Protein AF-A0A3C1XBJ7-F1 (afdb_monomer_lite)

Sequence (71 aa):
MLTATGYEGGNPAAALDLMESIRRDRQPKCSMYEARGAVELVLAAFESHVQGGPVALPLQVRDNPLSRLSR

Radius of gyration: 16.82 Å; chains: 1; bounding box: 38×27×40 Å

Foldseek 3Di:
DQDFDDPVRRVVSQVVQVVVCVVVVHARPCHVVNVVVVVQVVQQVLQCVLVVHHADPPHPDDDRSVVPDDD

Structure (mmCIF, N/CA/C/O backbone):
data_AF-A0A3C1XBJ7-F1
#
_entry.id   AF-A0A3C1XBJ7-F1
#
loop_
_atom_site.group_PDB
_atom_site.id
_atom_site.type_symbol
_atom_site.label_atom_id
_atom_site.label_alt_id
_atom_site.label_comp_id
_atom_site.label_asym_id
_atom_site.label_entity_id
_atom_site.label_seq_id
_atom_site.pdbx_PDB_ins_code
_atom_site.Cartn_x
_atom_site.Cartn_y
_atom_site.Cartn_z
_atom_site.occupancy
_atom_site.B_iso_or_equiv
_atom_site.auth_seq_id
_atom_site.auth_comp_id
_atom_site.auth_asym_id
_atom_site.auth_atom_id
_atom_site.pdbx_PDB_model_num
ATOM 1 N N . MET A 1 1 ? 15.609 -4.173 -5.481 1.00 59.19 1 MET A N 1
ATOM 2 C CA . MET A 1 1 ? 15.130 -2.865 -4.988 1.00 59.19 1 MET A CA 1
ATOM 3 C C . MET A 1 1 ? 15.239 -1.831 -6.106 1.00 59.19 1 MET A C 1
ATOM 5 O O . MET A 1 1 ? 16.198 -1.902 -6.869 1.00 59.19 1 MET A O 1
ATOM 9 N N . LEU A 1 2 ? 14.247 -0.949 -6.272 1.00 73.69 2 LEU A N 1
ATOM 10 C CA . LEU A 1 2 ? 14.359 0.239 -7.131 1.00 73.69 2 LEU A CA 1
ATOM 11 C C . LEU A 1 2 ? 15.154 1.288 -6.342 1.00 73.69 2 LEU A C 1
ATOM 13 O O . LEU A 1 2 ? 14.748 1.637 -5.240 1.00 73.69 2 LEU A O 1
ATOM 17 N N . THR A 1 3 ? 16.318 1.706 -6.840 1.00 70.81 3 THR A N 1
ATOM 18 C CA . THR A 1 3 ? 17.284 2.524 -6.074 1.00 70.81 3 THR A CA 1
ATOM 19 C C . THR A 1 3 ? 17.337 3.990 -6.504 1.00 70.81 3 THR A C 1
ATOM 21 O O . THR A 1 3 ? 18.099 4.759 -5.927 1.00 70.81 3 THR A O 1
ATOM 24 N N . ALA A 1 4 ? 16.550 4.393 -7.504 1.00 75.62 4 ALA A N 1
ATOM 25 C CA . ALA A 1 4 ? 16.442 5.790 -7.911 1.00 75.62 4 ALA A CA 1
ATOM 26 C C . ALA A 1 4 ? 15.542 6.555 -6.926 1.00 75.62 4 ALA A C 1
ATOM 28 O O . ALA A 1 4 ? 14.430 6.115 -6.632 1.00 75.62 4 ALA A O 1
ATOM 29 N N . THR A 1 5 ? 16.031 7.677 -6.402 1.00 70.12 5 THR A N 1
ATOM 30 C CA . THR A 1 5 ? 15.332 8.506 -5.410 1.00 70.12 5 THR A CA 1
ATOM 31 C C . THR A 1 5 ?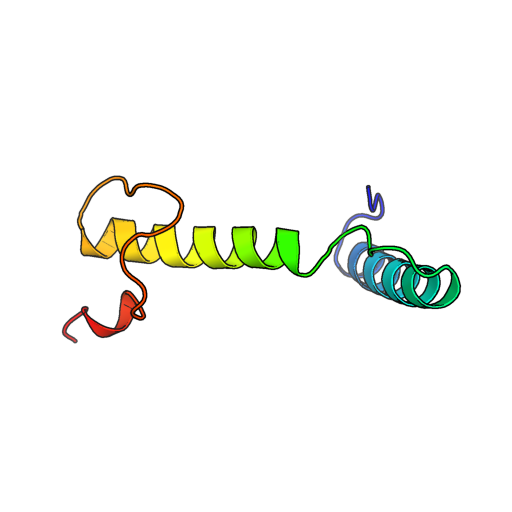 14.586 9.669 -6.074 1.00 70.12 5 THR A C 1
ATOM 33 O O . THR A 1 5 ? 14.916 10.089 -7.182 1.00 70.12 5 THR A O 1
ATOM 36 N N . GLY A 1 6 ? 13.555 10.188 -5.395 1.00 68.00 6 GLY A N 1
ATOM 37 C CA . GLY A 1 6 ? 12.717 11.286 -5.893 1.00 68.00 6 GLY A CA 1
ATOM 38 C C . GLY A 1 6 ? 11.696 10.864 -6.960 1.00 68.00 6 GLY A C 1
ATOM 39 O O . GLY A 1 6 ? 11.764 9.769 -7.511 1.00 68.00 6 GLY A O 1
ATOM 40 N N . TYR A 1 7 ? 10.729 11.740 -7.251 1.00 63.09 7 TYR A N 1
ATOM 41 C CA . TYR A 1 7 ? 9.674 11.481 -8.243 1.00 63.09 7 TYR A CA 1
ATOM 42 C C . TYR A 1 7 ? 10.249 11.287 -9.656 1.00 63.09 7 TYR A C 1
ATOM 44 O O . TYR A 1 7 ? 9.858 10.361 -10.365 1.00 63.09 7 TYR A O 1
ATOM 52 N N . GLU A 1 8 ? 11.219 12.127 -10.032 1.00 73.19 8 GLU A N 1
ATOM 53 C CA . GLU A 1 8 ? 11.853 12.116 -11.357 1.00 73.19 8 GLU A CA 1
ATOM 54 C C . GLU A 1 8 ? 12.682 10.851 -11.621 1.00 73.19 8 GLU A C 1
ATOM 56 O O . GLU A 1 8 ? 12.816 10.440 -12.768 1.00 73.19 8 GLU A O 1
ATOM 61 N N . GLY A 1 9 ? 13.207 10.203 -10.576 1.00 81.00 9 GLY A N 1
ATOM 62 C CA . GLY A 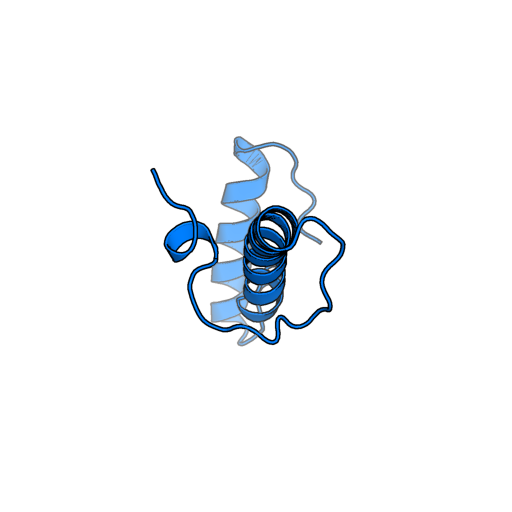1 9 ? 13.968 8.958 -10.702 1.00 81.00 9 GLY A CA 1
ATOM 63 C C . GLY A 1 9 ? 13.131 7.705 -10.441 1.00 81.00 9 GLY A C 1
ATOM 64 O O . GLY A 1 9 ? 13.177 6.742 -11.208 1.00 81.00 9 GLY A O 1
ATOM 65 N N . GLY A 1 10 ? 12.353 7.708 -9.357 1.00 85.25 10 GLY A N 1
ATOM 66 C CA . GLY A 1 10 ? 11.630 6.538 -8.861 1.00 85.25 10 GLY A CA 1
ATOM 67 C C . GLY A 1 10 ? 10.496 6.084 -9.777 1.00 85.25 10 GLY A C 1
ATOM 68 O O . GLY A 1 10 ? 10.383 4.889 -1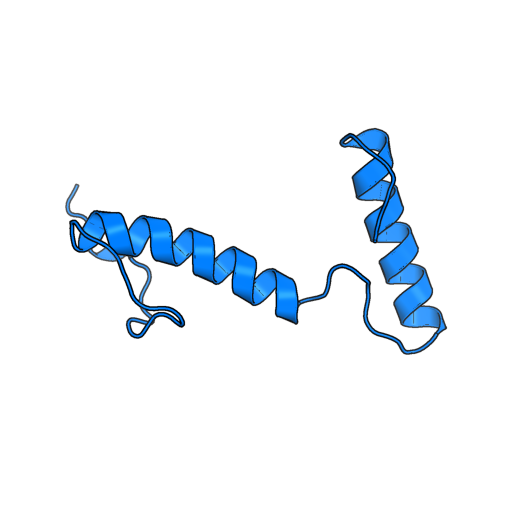0.061 1.00 85.25 10 GLY A O 1
ATOM 69 N N . ASN A 1 11 ? 9.692 7.020 -10.295 1.00 88.50 11 ASN A N 1
ATOM 70 C CA . ASN A 1 11 ? 8.560 6.668 -11.154 1.00 88.50 11 ASN A CA 1
ATOM 71 C C . ASN A 1 11 ? 9.012 6.084 -12.499 1.00 88.50 11 ASN A C 1
ATOM 73 O O . ASN A 1 11 ? 8.539 4.996 -12.848 1.00 88.50 11 ASN A O 1
ATOM 77 N N . PRO A 1 12 ? 9.959 6.705 -13.236 1.00 91.56 12 PRO A N 1
ATOM 78 C CA . PRO A 1 12 ? 10.508 6.077 -14.434 1.00 91.56 12 PRO A CA 1
ATOM 79 C C . PRO A 1 12 ? 11.157 4.721 -14.148 1.00 91.56 12 PRO A C 1
ATOM 81 O O . PRO A 1 12 ? 10.971 3.788 -14.924 1.00 91.56 12 PRO A O 1
ATOM 84 N N . ALA A 1 13 ? 11.860 4.563 -13.020 1.00 91.31 13 ALA A N 1
ATOM 85 C CA . ALA A 1 13 ? 12.471 3.286 -12.658 1.00 91.31 13 ALA A CA 1
ATOM 86 C C . ALA A 1 13 ? 11.428 2.174 -12.432 1.00 91.31 13 ALA A C 1
ATOM 88 O O . ALA A 1 13 ? 11.635 1.043 -12.877 1.00 91.31 13 ALA A O 1
ATOM 89 N N . ALA A 1 14 ? 10.299 2.485 -11.787 1.00 91.25 14 ALA A N 1
ATOM 90 C CA . ALA A 1 14 ? 9.191 1.545 -11.616 1.00 91.25 14 ALA A CA 1
ATOM 91 C C . ALA A 1 14 ? 8.551 1.161 -12.961 1.00 91.25 14 ALA A C 1
ATOM 93 O O . ALA A 1 14 ? 8.322 -0.021 -13.219 1.00 91.25 14 ALA A O 1
ATOM 94 N N . ALA A 1 15 ? 8.326 2.139 -13.846 1.00 93.31 15 ALA A N 1
ATOM 95 C CA . ALA A 1 15 ? 7.778 1.895 -15.180 1.00 93.31 15 ALA A CA 1
ATOM 96 C C . ALA A 1 15 ? 8.714 1.028 -16.045 1.00 93.31 15 ALA A C 1
ATOM 98 O O . ALA A 1 15 ? 8.270 0.079 -16.693 1.00 93.31 15 ALA A O 1
ATOM 99 N N . LEU A 1 16 ? 10.021 1.311 -16.019 1.00 94.44 16 LEU A N 1
ATOM 100 C CA . LEU A 1 16 ? 11.039 0.514 -16.707 1.00 94.44 16 LEU A CA 1
ATOM 101 C C . LEU A 1 16 ? 11.084 -0.924 -16.183 1.00 94.44 16 LEU A C 1
ATOM 103 O O . LEU A 1 16 ? 11.144 -1.864 -16.978 1.00 94.44 16 LEU A O 1
ATOM 107 N N . ASP A 1 17 ? 11.016 -1.112 -14.862 1.00 95.50 17 ASP A N 1
ATOM 108 C CA . ASP A 1 17 ? 10.985 -2.448 -14.270 1.00 95.50 17 ASP A CA 1
ATOM 109 C C . ASP A 1 17 ? 9.727 -3.224 -14.666 1.00 95.50 17 ASP A C 1
ATOM 111 O O . ASP A 1 17 ? 9.839 -4.405 -14.992 1.00 95.50 17 ASP A O 1
ATOM 115 N N . LEU A 1 18 ? 8.559 -2.578 -14.719 1.00 96.06 18 LEU A N 1
ATOM 116 C CA . LEU A 1 18 ? 7.323 -3.203 -15.190 1.00 96.06 18 LEU A CA 1
ATOM 117 C C . LEU A 1 18 ? 7.455 -3.690 -16.640 1.00 96.06 18 LEU A C 1
ATOM 119 O O . LEU A 1 18 ? 7.172 -4.853 -16.926 1.00 96.06 18 LEU A O 1
ATOM 123 N N . MET A 1 19 ? 7.951 -2.842 -17.546 1.00 97.50 19 MET A N 1
ATOM 124 C CA . MET A 1 19 ? 8.166 -3.226 -18.947 1.00 97.50 19 MET A CA 1
ATOM 125 C C . MET A 1 19 ? 9.167 -4.381 -19.090 1.00 97.50 19 MET A C 1
ATOM 127 O O . MET A 1 19 ? 8.979 -5.268 -19.921 1.00 97.50 19 MET A O 1
ATOM 131 N N . GLU A 1 20 ? 10.238 -4.388 -18.293 1.00 97.88 20 GLU A N 1
ATOM 132 C CA . GLU A 1 20 ? 11.201 -5.497 -18.262 1.00 97.88 20 GLU A CA 1
ATOM 133 C C . GLU A 1 20 ? 10.581 -6.785 -17.711 1.00 97.88 20 GLU A C 1
ATOM 135 O O . GLU A 1 20 ? 10.911 -7.877 -18.166 1.00 97.88 20 GLU A O 1
ATOM 140 N N . SER A 1 21 ? 9.689 -6.662 -16.731 1.00 97.81 21 SER A N 1
ATOM 141 C CA . SER A 1 21 ? 9.015 -7.793 -16.091 1.00 97.81 21 SER A CA 1
ATOM 142 C C . SER A 1 21 ? 8.102 -8.523 -17.062 1.00 97.81 21 SER A C 1
ATOM 144 O O . SER A 1 21 ? 8.166 -9.744 -17.146 1.00 97.81 21 SER A O 1
ATOM 146 N N . ILE A 1 22 ? 7.353 -7.763 -17.868 1.00 97.50 22 ILE A N 1
ATOM 147 C CA . ILE A 1 22 ? 6.531 -8.293 -18.962 1.00 97.50 22 ILE A CA 1
ATOM 148 C C . ILE A 1 22 ? 7.410 -9.037 -19.974 1.00 97.50 22 ILE A C 1
ATOM 150 O O . ILE A 1 22 ? 7.111 -10.167 -20.341 1.00 97.50 22 ILE A O 1
ATOM 154 N N . ARG A 1 23 ? 8.530 -8.432 -20.395 1.00 98.44 23 ARG A N 1
ATOM 155 C CA . ARG A 1 23 ? 9.439 -9.038 -21.385 1.00 98.44 23 ARG A CA 1
ATOM 156 C C . ARG A 1 23 ? 10.105 -10.329 -20.904 1.00 98.44 23 ARG A C 1
ATOM 158 O O . ARG A 1 23 ? 10.480 -11.147 -21.736 1.00 98.44 23 ARG A O 1
ATOM 165 N N . ARG A 1 24 ? 10.286 -10.500 -19.592 1.00 98.06 24 ARG A N 1
ATOM 166 C CA . ARG A 1 24 ? 10.968 -11.661 -18.991 1.00 98.06 24 ARG A CA 1
ATOM 167 C C . ARG A 1 24 ? 10.040 -12.643 -18.283 1.00 98.06 24 ARG A C 1
ATOM 169 O O . ARG A 1 24 ? 10.555 -13.537 -17.622 1.00 98.06 24 ARG A O 1
ATOM 176 N N . ASP A 1 25 ? 8.728 -12.447 -18.374 1.00 97.56 25 ASP A N 1
ATOM 177 C CA . ASP A 1 25 ? 7.728 -13.250 -17.663 1.00 97.56 25 ASP A CA 1
ATOM 178 C C . ASP A 1 25 ? 8.059 -13.433 -16.167 1.00 97.56 25 ASP A C 1
ATOM 180 O O . ASP A 1 25 ? 8.148 -14.533 -15.623 1.00 97.56 25 ASP A O 1
ATOM 184 N N . ARG A 1 26 ? 8.326 -12.312 -15.491 1.00 96.69 26 ARG A N 1
ATOM 185 C CA . ARG A 1 26 ? 8.596 -12.270 -14.046 1.00 96.69 26 ARG A CA 1
ATOM 186 C C . ARG A 1 26 ? 7.686 -11.262 -13.363 1.00 96.69 26 ARG A C 1
ATOM 188 O O . ARG A 1 26 ? 7.141 -10.370 -14.007 1.00 96.69 26 ARG A O 1
ATOM 195 N N . GLN A 1 27 ? 7.606 -11.325 -12.037 1.00 96.69 27 GLN A N 1
ATOM 196 C CA . GLN A 1 27 ? 6.959 -10.257 -11.276 1.00 96.69 27 GLN A CA 1
ATOM 197 C C . GLN A 1 27 ? 7.779 -8.953 -11.315 1.00 96.69 27 GLN A C 1
ATOM 199 O O . GLN A 1 27 ? 9.021 -9.002 -11.271 1.00 96.69 27 GLN A O 1
ATOM 204 N N . PRO A 1 28 ? 7.111 -7.784 -11.357 1.00 95.94 28 PRO A N 1
ATOM 205 C CA . PRO A 1 28 ? 7.759 -6.513 -11.086 1.00 95.94 28 PRO A CA 1
ATOM 206 C C . PRO A 1 28 ? 8.193 -6.433 -9.625 1.00 95.94 28 PRO A C 1
ATOM 208 O O . PRO A 1 28 ? 7.606 -7.050 -8.740 1.00 95.94 28 PRO A O 1
ATOM 211 N N . LYS A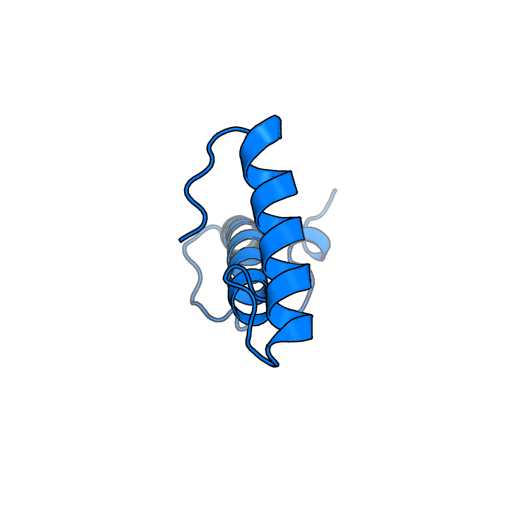 1 29 ? 9.230 -5.634 -9.374 1.00 92.94 29 LYS A N 1
ATOM 212 C CA . LYS A 1 29 ? 9.789 -5.377 -8.037 1.00 92.94 29 LYS A CA 1
ATOM 213 C C . LYS A 1 29 ? 8.817 -4.649 -7.106 1.00 92.94 29 LYS A C 1
ATOM 215 O O . LYS A 1 29 ? 9.075 -4.598 -5.914 1.00 92.94 29 LYS A O 1
ATOM 220 N N . CYS A 1 30 ? 7.792 -4.017 -7.670 1.00 90.31 30 CYS A N 1
ATOM 221 C CA . CYS A 1 30 ? 6.655 -3.452 -6.957 1.00 90.31 30 CYS A CA 1
ATOM 222 C C . CYS A 1 30 ? 5.403 -4.100 -7.550 1.00 90.31 30 CYS A C 1
ATOM 224 O O . CYS A 1 30 ? 4.892 -3.668 -8.585 1.00 90.31 30 CYS A O 1
ATOM 226 N N . SER A 1 31 ? 4.991 -5.219 -6.965 1.00 93.81 31 SER A N 1
ATOM 227 C C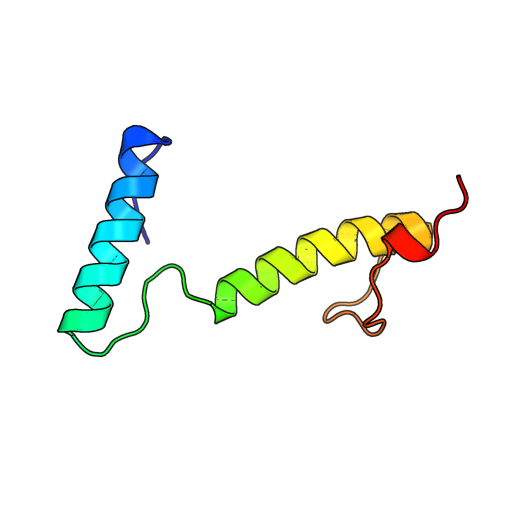A . SER A 1 31 ? 3.917 -6.059 -7.490 1.00 93.81 31 SER A CA 1
ATOM 228 C C . SER A 1 31 ? 2.557 -5.714 -6.889 1.00 93.81 31 SER A C 1
ATOM 230 O O . SER A 1 31 ? 2.447 -5.101 -5.826 1.00 93.81 31 SER A O 1
ATOM 232 N N . MET A 1 32 ? 1.485 -6.178 -7.538 1.00 93.19 32 MET A N 1
ATOM 233 C CA . MET A 1 32 ? 0.121 -6.015 -7.021 1.00 93.19 32 MET A CA 1
ATOM 234 C C . MET A 1 32 ? -0.086 -6.688 -5.653 1.00 93.19 32 MET A C 1
ATOM 236 O O . MET A 1 32 ? -0.936 -6.265 -4.873 1.00 93.19 32 MET A O 1
ATOM 240 N N . TYR A 1 33 ? 0.694 -7.729 -5.345 1.00 93.25 33 TYR A N 1
ATOM 241 C CA . TYR A 1 33 ? 0.611 -8.447 -4.074 1.00 93.25 33 TYR A CA 1
ATOM 242 C C . TYR A 1 33 ? 1.151 -7.609 -2.914 1.00 93.25 33 TYR A C 1
ATOM 244 O O . TYR A 1 33 ? 0.547 -7.593 -1.844 1.00 93.25 33 TYR A O 1
ATOM 252 N N . GLU A 1 34 ? 2.242 -6.877 -3.141 1.00 91.75 34 GLU A N 1
ATOM 253 C CA . GLU A 1 34 ? 2.782 -5.911 -2.178 1.00 91.75 34 GLU A CA 1
ATOM 254 C C . GLU A 1 34 ? 1.878 -4.677 -2.090 1.00 91.75 34 GLU A C 1
ATOM 256 O O . GLU A 1 34 ? 1.569 -4.216 -0.991 1.00 91.75 34 GLU A O 1
ATOM 261 N N . ALA A 1 35 ? 1.367 -4.195 -3.231 1.00 92.81 35 ALA A N 1
ATOM 262 C CA . ALA A 1 35 ? 0.424 -3.079 -3.270 1.00 92.81 35 ALA A CA 1
ATOM 263 C C . ALA A 1 35 ? -0.856 -3.369 -2.470 1.00 92.81 35 ALA A C 1
ATOM 265 O O . ALA A 1 35 ? -1.369 -2.481 -1.792 1.00 92.81 35 ALA A O 1
ATOM 266 N N . ARG A 1 36 ? -1.339 -4.620 -2.472 1.00 92.62 36 ARG A N 1
ATOM 267 C CA . ARG A 1 36 ? -2.457 -5.045 -1.618 1.00 92.62 36 ARG A CA 1
ATOM 268 C C . ARG A 1 36 ? -2.164 -4.811 -0.134 1.00 92.62 36 ARG A C 1
ATOM 270 O O . ARG A 1 36 ? -3.030 -4.295 0.560 1.00 92.62 36 ARG A O 1
ATOM 277 N N . GLY A 1 37 ? -0.960 -5.143 0.336 1.00 93.31 37 GLY A N 1
ATOM 278 C CA . GLY A 1 37 ? -0.555 -4.892 1.725 1.00 93.31 37 GLY A CA 1
ATOM 279 C C . GLY A 1 37 ? -0.473 -3.398 2.055 1.00 93.31 37 GLY A C 1
ATOM 280 O O . GLY A 1 37 ? -0.888 -2.979 3.131 1.00 93.31 37 GLY A O 1
ATOM 281 N N . ALA A 1 38 ? -0.010 -2.573 1.110 1.00 94.12 38 ALA A N 1
ATOM 282 C CA . ALA A 1 38 ? 0.005 -1.120 1.278 1.00 94.12 38 ALA A CA 1
ATOM 283 C C . ALA A 1 38 ? -1.415 -0.534 1.396 1.00 94.12 38 ALA A C 1
ATOM 285 O O . ALA A 1 38 ? -1.673 0.283 2.278 1.00 94.12 38 ALA A O 1
ATOM 286 N N . VAL A 1 39 ? -2.351 -0.980 0.549 1.00 93.75 39 VAL A N 1
ATOM 287 C CA . VAL A 1 39 ? -3.768 -0.583 0.635 1.00 93.75 39 VAL A CA 1
ATOM 288 C C . VAL A 1 39 ? -4.387 -1.047 1.953 1.00 93.75 39 VAL A C 1
ATOM 290 O O . VAL A 1 39 ? -5.105 -0.283 2.595 1.00 93.75 39 VAL A O 1
ATOM 293 N N . GLU A 1 40 ? -4.083 -2.268 2.389 1.00 94.56 40 GLU A N 1
ATOM 294 C CA . GLU A 1 40 ? -4.560 -2.802 3.664 1.00 94.56 40 GLU A CA 1
ATOM 295 C C . GLU A 1 40 ? -4.054 -1.988 4.860 1.00 94.56 40 GLU A C 1
ATOM 297 O O . GLU A 1 40 ? -4.831 -1.702 5.766 1.00 94.56 40 GLU A O 1
ATOM 302 N N . LEU A 1 41 ? -2.802 -1.523 4.836 1.00 95.62 41 LEU A N 1
ATOM 303 C CA . LEU A 1 41 ? -2.264 -0.644 5.875 1.00 95.62 41 LEU A CA 1
ATOM 304 C C . LEU A 1 41 ? -3.001 0.704 5.934 1.00 95.62 41 LEU A C 1
ATOM 306 O O . LEU A 1 41 ? -3.296 1.199 7.022 1.00 95.62 41 LEU A O 1
ATOM 310 N N . VAL A 1 42 ? -3.331 1.287 4.776 1.00 95.44 42 VAL A N 1
ATOM 311 C CA . VAL A 1 42 ? -4.123 2.528 4.703 1.00 95.44 42 VAL A CA 1
ATOM 312 C C . VAL A 1 42 ? -5.513 2.313 5.299 1.00 95.44 42 VAL A C 1
ATOM 314 O O . VAL A 1 42 ? -5.955 3.106 6.129 1.00 95.44 42 VAL A O 1
ATOM 317 N N . LEU A 1 43 ? -6.191 1.224 4.928 1.00 95.44 43 LEU A N 1
ATOM 318 C CA . LEU A 1 43 ? -7.491 0.874 5.503 1.00 95.44 43 LEU A CA 1
ATOM 319 C C . LEU A 1 43 ? -7.391 0.603 7.008 1.00 95.44 43 LEU A C 1
ATOM 321 O O . LEU A 1 43 ? -8.266 1.028 7.754 1.00 95.44 43 LEU A O 1
ATOM 325 N N . ALA A 1 44 ? -6.314 -0.030 7.471 1.00 95.81 44 ALA A N 1
ATOM 326 C CA . ALA A 1 44 ? -6.106 -0.340 8.879 1.00 95.81 44 ALA A CA 1
ATOM 327 C C . ALA A 1 44 ? -5.907 0.913 9.733 1.00 95.81 44 ALA A C 1
ATOM 329 O O . ALA A 1 44 ? -6.367 0.950 10.871 1.00 95.81 44 ALA A O 1
ATOM 330 N N . ALA A 1 45 ? -5.287 1.962 9.187 1.00 95.69 45 ALA A N 1
ATOM 331 C CA . ALA A 1 45 ? -5.201 3.254 9.861 1.00 95.69 45 ALA A CA 1
ATOM 332 C C . ALA A 1 45 ? -6.593 3.870 10.083 1.00 95.69 45 ALA A C 1
ATOM 334 O O . ALA A 1 45 ? -6.898 4.337 11.182 1.00 95.69 45 ALA A O 1
ATOM 335 N N . PHE A 1 46 ? -7.463 3.822 9.069 1.00 95.50 46 PHE A N 1
ATOM 336 C CA . PHE A 1 46 ? -8.844 4.286 9.213 1.00 95.50 46 PHE A CA 1
ATOM 337 C C . PHE A 1 46 ? -9.656 3.395 10.153 1.00 95.50 46 PHE A C 1
ATOM 339 O O . PHE A 1 46 ? -10.379 3.910 11.000 1.00 95.50 46 PHE A O 1
ATOM 346 N N . GLU A 1 47 ? -9.503 2.075 10.057 1.00 96.00 47 GLU A N 1
ATOM 347 C CA . GLU A 1 47 ? -10.158 1.135 10.965 1.00 96.00 47 GLU A CA 1
ATOM 348 C C . GLU A 1 47 ? -9.755 1.385 12.416 1.00 96.00 47 GLU A C 1
ATOM 350 O O . GLU A 1 47 ? -10.602 1.419 13.302 1.00 96.00 47 GLU A O 1
ATOM 355 N N . SER A 1 48 ? -8.464 1.608 12.652 1.00 95.62 48 SER A N 1
ATOM 356 C CA . SER A 1 48 ? -7.929 1.902 13.976 1.00 95.62 48 SER A CA 1
ATOM 357 C C . SER A 1 48 ? -8.540 3.170 14.558 1.00 95.62 48 SER A C 1
ATOM 359 O O . SER A 1 48 ? -8.906 3.194 15.733 1.00 95.62 48 SER A O 1
ATOM 361 N N . HIS A 1 49 ? -8.730 4.199 13.728 1.00 94.56 49 HIS A N 1
ATOM 362 C CA . HIS A 1 49 ? -9.439 5.404 14.138 1.00 94.56 49 HIS A CA 1
ATOM 363 C C . HIS A 1 49 ? -10.905 5.120 14.496 1.00 94.56 49 HIS A C 1
ATOM 365 O O . HIS A 1 49 ? -11.363 5.554 15.549 1.00 94.56 49 HIS A O 1
ATOM 371 N N . VAL A 1 50 ? -11.620 4.355 13.666 1.00 93.56 50 VAL A N 1
ATOM 372 C CA . VAL A 1 50 ? -13.029 3.992 13.902 1.00 93.56 50 VAL A CA 1
ATOM 373 C C . VAL A 1 50 ? -13.202 3.151 15.175 1.00 93.56 50 VAL A C 1
ATOM 375 O O . VAL A 1 50 ? -14.166 3.356 15.909 1.00 93.56 50 VAL A O 1
ATOM 378 N N . GLN A 1 51 ? -12.277 2.232 15.470 1.00 93.19 51 GLN A N 1
ATOM 379 C CA . GLN A 1 51 ? -12.310 1.381 16.671 1.00 93.19 51 GLN A CA 1
ATOM 380 C C . GLN A 1 51 ? -11.723 2.055 17.922 1.00 93.19 51 GLN A C 1
ATOM 382 O O . GLN A 1 51 ? -11.879 1.536 19.026 1.00 93.19 51 GLN A O 1
ATOM 387 N N . GLY A 1 52 ? -11.035 3.191 17.768 1.00 95.06 52 GLY A N 1
ATOM 388 C CA . GLY A 1 52 ? -10.364 3.886 18.867 1.00 95.06 52 GLY A CA 1
ATOM 389 C C . GLY A 1 52 ? -9.165 3.123 19.444 1.00 95.06 52 GLY A C 1
ATOM 390 O O . GLY A 1 52 ? -8.833 3.304 20.615 1.00 95.06 52 GLY A O 1
ATOM 391 N N . GLY A 1 53 ? -8.520 2.255 18.659 1.00 95.19 53 GLY A N 1
ATOM 392 C CA . GLY A 1 53 ? -7.445 1.394 19.151 1.00 95.19 53 GLY A CA 1
ATOM 393 C C . GLY A 1 53 ? -6.730 0.587 18.062 1.00 95.19 53 GLY A C 1
ATOM 394 O O . GLY A 1 53 ? -7.068 0.702 16.883 1.00 95.19 53 GLY A O 1
ATOM 395 N N . PRO A 1 54 ? -5.707 -0.209 18.423 1.00 96.25 54 PRO A N 1
ATOM 396 C CA . PRO A 1 54 ? -4.976 -1.052 17.478 1.00 96.25 54 PRO A CA 1
ATOM 397 C C . PRO A 1 54 ? -5.878 -2.091 16.805 1.00 96.25 54 PRO A C 1
ATOM 399 O O . PRO A 1 54 ? -6.784 -2.630 17.436 1.00 96.25 54 PRO A O 1
ATOM 402 N N . VAL A 1 55 ? -5.577 -2.428 15.549 1.00 95.56 55 VAL A N 1
ATOM 403 C CA . VAL A 1 55 ? -6.336 -3.409 14.755 1.00 95.56 55 VAL A CA 1
ATOM 404 C C . VAL A 1 55 ? -5.448 -4.571 14.328 1.00 95.56 55 VAL A C 1
ATOM 406 O O . VAL A 1 55 ? -4.244 -4.411 14.129 1.00 95.56 55 VAL A O 1
ATOM 409 N N . ALA A 1 56 ? -6.043 -5.754 14.187 1.00 95.19 56 ALA A N 1
ATOM 410 C CA . ALA A 1 56 ? -5.343 -6.932 13.690 1.00 95.19 56 ALA A CA 1
ATOM 411 C C . ALA A 1 56 ? -5.199 -6.890 12.161 1.00 95.19 56 ALA A C 1
ATOM 413 O O . ALA A 1 56 ? -6.102 -6.432 11.460 1.00 95.19 56 ALA A O 1
ATOM 414 N N . LEU A 1 57 ? -4.079 -7.420 11.663 1.00 93.38 57 LEU A N 1
ATOM 415 C CA . LEU A 1 57 ? -3.839 -7.650 10.240 1.00 93.38 57 LEU A CA 1
ATOM 416 C C . LEU A 1 57 ? -3.765 -9.162 9.949 1.00 93.38 57 LEU A C 1
ATOM 418 O O . LEU A 1 57 ? -3.157 -9.888 10.741 1.00 93.38 57 LEU A O 1
ATOM 422 N N . PRO A 1 58 ? -4.320 -9.645 8.822 1.00 93.06 58 PRO A N 1
ATOM 423 C CA . PRO A 1 58 ? -5.142 -8.897 7.868 1.00 93.06 58 PRO A CA 1
ATOM 424 C C . PRO A 1 58 ? -6.469 -8.425 8.484 1.00 93.06 58 PRO A C 1
ATOM 426 O O . PRO A 1 58 ? -6.945 -8.998 9.469 1.00 93.06 58 PRO A O 1
ATOM 429 N N . LEU A 1 59 ? -7.053 -7.367 7.920 1.00 93.50 59 LEU A N 1
ATOM 430 C CA . LEU A 1 59 ? -8.296 -6.791 8.434 1.00 93.50 59 LEU A CA 1
ATOM 431 C C . LEU A 1 59 ? -9.439 -7.809 8.351 1.00 93.50 59 LEU A C 1
ATOM 433 O O . LEU A 1 59 ? -9.690 -8.422 7.312 1.00 93.50 59 LEU A O 1
ATOM 437 N N . GLN A 1 60 ? -10.161 -7.962 9.462 1.00 90.81 60 GLN A N 1
ATOM 438 C CA . GLN A 1 60 ? -11.314 -8.865 9.535 1.00 90.81 60 GLN A CA 1
ATOM 439 C C . GLN A 1 60 ? -12.578 -8.229 8.953 1.00 90.81 60 GLN A C 1
ATOM 441 O O . GLN A 1 60 ? -13.428 -8.915 8.385 1.00 90.81 60 GLN A O 1
ATOM 446 N N . VAL A 1 61 ? -12.689 -6.905 9.066 1.00 85.56 61 VAL A N 1
ATOM 447 C CA . VAL A 1 61 ? -13.780 -6.126 8.483 1.00 85.56 61 VAL A CA 1
ATOM 448 C C . VAL A 1 61 ? -13.434 -5.802 7.029 1.00 85.56 61 VAL A C 1
ATOM 450 O O . VAL A 1 61 ? -12.333 -5.343 6.738 1.00 85.56 61 VAL A O 1
ATOM 453 N N . ARG A 1 62 ? -14.369 -6.068 6.108 1.00 86.81 62 ARG A N 1
ATOM 454 C CA . ARG A 1 62 ? -14.181 -5.883 4.654 1.00 86.81 62 ARG A CA 1
ATOM 455 C C . ARG A 1 62 ? -15.055 -4.789 4.037 1.00 86.81 62 ARG A C 1
ATOM 457 O O . ARG A 1 62 ? -15.155 -4.711 2.815 1.00 86.81 62 ARG A O 1
ATOM 464 N N . ASP A 1 63 ? -15.701 -3.974 4.865 1.00 91.06 63 ASP A N 1
ATOM 465 C CA . ASP A 1 63 ? -16.341 -2.742 4.410 1.00 91.06 63 ASP A CA 1
ATOM 466 C C . ASP A 1 63 ? -15.311 -1.601 4.305 1.00 91.06 63 ASP A C 1
ATOM 468 O O . ASP A 1 63 ? -14.136 -1.765 4.634 1.00 91.06 63 ASP A O 1
ATOM 472 N N . ASN A 1 64 ? -15.731 -0.440 3.798 1.00 90.56 64 ASN A N 1
ATOM 473 C CA . ASN A 1 64 ? -14.901 0.760 3.856 1.00 90.56 64 ASN A CA 1
ATOM 474 C C . ASN A 1 64 ? -15.035 1.389 5.258 1.00 90.56 64 ASN A C 1
ATOM 476 O O . ASN A 1 64 ? -16.141 1.838 5.580 1.00 90.56 64 ASN A O 1
ATOM 480 N N . PRO A 1 65 ? -13.954 1.521 6.054 1.00 91.69 65 PRO A N 1
ATOM 481 C CA . PRO A 1 65 ? -14.035 2.063 7.413 1.00 91.69 65 PRO A CA 1
ATOM 482 C C . PRO A 1 65 ? -14.648 3.466 7.479 1.00 91.69 65 PRO A C 1
ATOM 484 O O . PRO A 1 65 ? -15.402 3.782 8.396 1.00 91.69 65 PRO A O 1
ATOM 487 N N . LEU A 1 66 ? -14.409 4.297 6.459 1.00 90.44 66 LEU A N 1
ATOM 488 C CA . LEU A 1 66 ? -14.935 5.663 6.400 1.00 90.44 66 LEU A CA 1
ATOM 489 C C . LEU A 1 66 ? -16.459 5.721 6.246 1.00 90.44 66 LEU A C 1
ATOM 491 O O . LEU A 1 66 ? -17.058 6.747 6.547 1.00 90.44 66 LEU A O 1
ATOM 495 N N . SER A 1 67 ? -17.100 4.634 5.806 1.00 92.69 67 SER A N 1
ATOM 496 C CA . SER A 1 67 ? -18.564 4.574 5.694 1.00 92.69 67 SER A CA 1
ATOM 497 C C . SER A 1 67 ? -19.281 4.512 7.048 1.00 92.69 67 SER A C 1
ATOM 499 O O . SER A 1 67 ? -20.474 4.797 7.111 1.00 92.69 67 SER A O 1
ATOM 501 N N . ARG A 1 68 ? -18.563 4.171 8.129 1.00 89.94 68 ARG A N 1
ATOM 502 C CA . ARG A 1 68 ? -19.096 4.080 9.499 1.00 89.94 68 ARG A CA 1
ATOM 503 C C . ARG A 1 68 ? -18.978 5.380 10.296 1.00 89.94 68 ARG A C 1
ATOM 505 O O . ARG A 1 68 ? -19.512 5.461 11.399 1.00 89.94 68 ARG A O 1
ATOM 512 N N . LEU A 1 69 ? -18.298 6.390 9.757 1.00 86.44 69 LEU A N 1
ATOM 513 C CA . LEU A 1 69 ? -18.199 7.701 10.389 1.00 86.44 69 LEU A CA 1
ATOM 514 C C . LEU A 1 69 ? -19.466 8.511 10.089 1.00 86.44 69 LEU A C 1
ATOM 516 O O . LEU A 1 69 ? -19.812 8.738 8.928 1.00 86.44 69 LEU A O 1
ATOM 520 N N . SER A 1 70 ? -20.158 8.962 11.135 1.00 78.88 70 SER A N 1
ATOM 521 C CA . SER A 1 70 ? -21.209 9.971 10.994 1.00 78.88 70 SER A CA 1
ATOM 522 C C . SER A 1 70 ? -20.583 11.337 10.699 1.00 78.88 70 SER A C 1
ATOM 524 O O . SER A 1 70 ? -19.546 11.672 11.272 1.00 78.88 70 SER A O 1
ATOM 526 N N . ARG A 1 71 ? -21.218 12.106 9.806 1.00 65.19 71 ARG A N 1
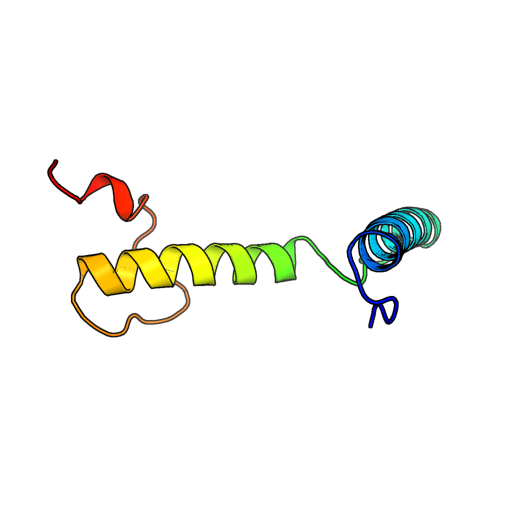ATOM 527 C CA . ARG A 1 71 ? -20.867 13.506 9.518 1.00 65.19 71 ARG A CA 1
ATOM 528 C C . ARG A 1 71 ? -21.074 14.418 10.719 1.00 65.19 71 ARG A C 1
ATOM 530 O O . ARG A 1 71 ? -22.036 14.164 11.476 1.00 65.19 71 ARG A O 1
#

pLDDT: mean 90.09, std 9.07, range [59.19, 98.44]

Secondary structure (DSSP, 8-state):
-----HHHHHHHHHHHHHHHHHHTT---SS-HHHHHHHHHHHHHHHHHHHHTS---SS-S--S-GGGG---